Protein 6F9W (pdb70)

Structure (mmCIF, N/CA/C/O backbone):
data_6F9W
#
_entry.id   6F9W
#
_cell.length_a   64.890
_cell.length_b   64.890
_cell.length_c   61.670
_cell.angle_alpha   90.00
_cell.angle_beta   90.00
_cell.angle_gamma   90.00
#
_symmetry.space_group_name_H-M   'P 4 21 2'
#
loop_
_entity.id
_entity.type
_entity.pdbx_description
1 polymer 'Protein LSM14 homolog A'
2 polymer 'Eukaryotic translation initiation factor 4E transporter'
#
loop_
_atom_site.group_PDB
_atom_site.id
_atom_site.type_symbol
_atom_site.label_atom_id
_atom_site.label_alt_id
_atom_site.label_comp_id
_atom_site.label_asym_id
_atom_site.label_entity_id
_atom_site.label_seq_id
_atom_site.pdbx_PDB_ins_code
_atom_site.Cartn_x
_atom_site.Cartn_y
_atom_site.Cartn_z
_atom_site.occupancy
_atom_site.B_iso_or_equiv
_atom_site.auth_seq_id
_atom_site.auth_comp_id
_atom_site.auth_asym_id
_atom_site.auth_atom_id
_atom_site.pdbx_PDB_model_num
ATOM 1 N N . THR A 1 8 ? 19.820 14.738 2.988 1.00 81.63 5 THR A N 1
ATOM 2 C CA . THR A 1 8 ? 19.005 15.569 3.866 1.00 88.93 5 THR A CA 1
ATOM 3 C C . THR A 1 8 ? 18.951 14.974 5.278 1.00 79.47 5 THR A C 1
ATOM 4 O O . THR A 1 8 ? 18.865 13.755 5.432 1.00 80.16 5 THR A O 1
ATOM 14 N N . PRO A 1 9 ? 18.989 15.828 6.318 1.00 66.80 6 PRO A N 1
ATOM 15 C CA . PRO A 1 9 ? 18.996 15.286 7.682 1.00 61.80 6 PRO A CA 1
ATOM 16 C C . PRO A 1 9 ? 17.605 14.901 8.184 1.00 60.83 6 PRO A C 1
ATOM 17 O O . PRO A 1 9 ? 16.606 15.398 7.664 1.00 62.43 6 PRO A O 1
ATOM 28 N N . TYR A 1 10 ? 17.558 14.027 9.186 1.00 55.98 7 TYR A N 1
ATOM 29 C CA . TYR A 1 10 ? 16.308 13.652 9.841 1.00 55.15 7 TYR A CA 1
ATOM 30 C C . TYR A 1 10 ? 16.557 13.347 11.319 1.00 51.87 7 TYR A C 1
ATOM 31 O O . TYR A 1 10 ? 17.702 13.189 11.739 1.00 49.59 7 TYR A O 1
ATOM 49 N N . ILE A 1 11 ? 15.486 13.279 12.105 1.00 50.68 8 ILE A N 1
ATOM 50 C CA . ILE A 1 11 ? 15.595 12.951 13.524 1.00 48.31 8 ILE A CA 1
ATOM 51 C C . ILE A 1 11 ? 16.334 11.626 13.692 1.00 48.06 8 ILE A C 1
ATOM 52 O O . ILE A 1 11 ? 15.963 10.625 13.093 1.00 47.91 8 ILE A O 1
ATOM 68 N N . GLY A 1 12 ? 17.404 11.632 14.479 1.00 50.16 9 GLY A N 1
ATOM 69 C CA . GLY A 1 12 ? 18.134 10.411 14.772 1.00 51.31 9 GLY A CA 1
ATOM 70 C C . GLY A 1 12 ? 19.285 10.107 13.826 1.00 52.77 9 GLY A C 1
ATOM 71 O O . GLY A 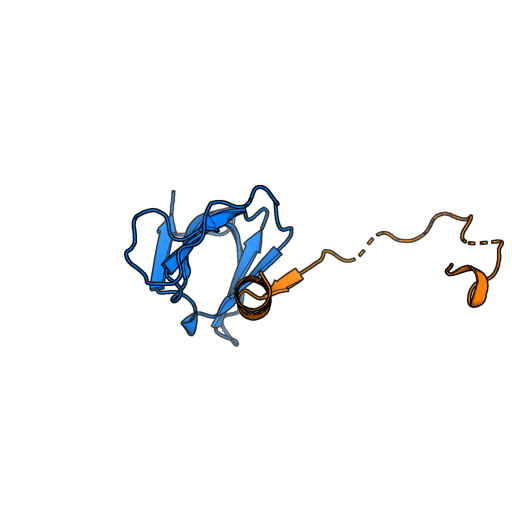1 12 ? 20.021 9.140 14.039 1.00 55.96 9 GLY A O 1
ATOM 75 N N . SER A 1 13 ? 19.449 10.920 12.786 1.00 45.18 10 SER A N 1
ATOM 76 C CA . SER A 1 13 ? 20.562 10.744 11.856 1.00 45.94 10 SER A CA 1
ATOM 77 C C . SER A 1 13 ? 21.870 11.205 12.488 1.00 52.81 10 SER A C 1
ATOM 78 O O . SER A 1 13 ? 21.870 11.990 13.436 1.00 42.68 10 SER A O 1
ATOM 86 N N . LYS A 1 14 ? 22.981 10.707 11.955 1.00 56.59 11 LYS A N 1
ATOM 87 C CA . LYS A 1 14 ? 24.304 11.071 12.445 1.00 61.77 11 LYS A CA 1
ATOM 88 C C . LYS A 1 14 ? 24.762 12.365 11.783 1.00 58.05 11 LYS A C 1
ATOM 89 O O . LYS A 1 14 ? 24.915 12.426 10.563 1.00 59.43 11 LYS A O 1
ATOM 108 N N . ILE A 1 15 ? 24.974 13.395 12.597 1.00 50.80 12 ILE A N 1
ATOM 109 C CA . ILE A 1 15 ? 25.313 14.725 12.098 1.00 45.76 12 ILE A CA 1
ATOM 110 C C . ILE A 1 15 ? 26.767 15.089 12.359 1.00 43.79 12 ILE A C 1
AT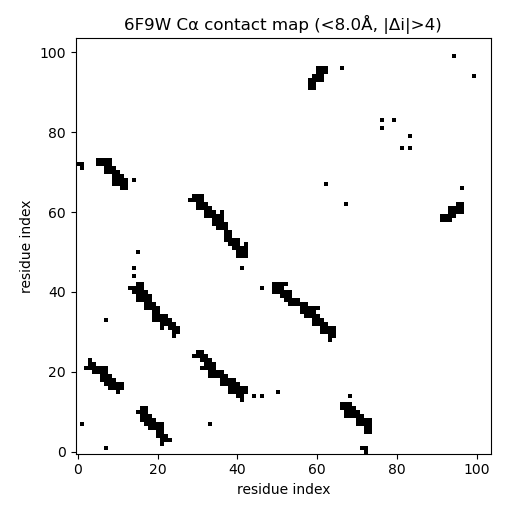OM 111 O O . ILE A 1 15 ? 27.271 14.905 13.464 1.00 44.46 12 ILE A O 1
ATOM 127 N N . SER A 1 16 ? 27.430 15.604 11.328 1.00 43.37 13 SER A N 1
ATOM 128 C CA . SER A 1 16 ? 28.740 16.230 11.477 1.00 43.06 13 SER A CA 1
ATOM 129 C C . SER A 1 16 ? 28.561 17.741 11.373 1.00 41.75 13 SER A C 1
ATOM 130 O O . SER A 1 16 ? 28.024 18.244 10.384 1.00 40.72 13 SER A O 1
ATOM 138 N N . LEU A 1 17 ? 29.004 18.457 12.401 1.00 41.62 14 LEU A N 1
ATOM 139 C CA . LEU A 1 17 ? 28.710 19.880 12.533 1.00 41.16 14 LEU A CA 1
ATOM 140 C C . LEU A 1 17 ? 29.962 20.678 12.871 1.00 40.03 14 LEU A C 1
ATOM 141 O O . LEU A 1 17 ? 30.573 20.474 13.919 1.00 38.57 14 LEU A O 1
ATOM 157 N N . ILE A 1 18 ? 30.330 21.591 11.974 1.00 39.02 15 ILE A N 1
ATOM 158 C CA . ILE A 1 18 ? 31.457 22.491 12.198 1.00 40.81 15 ILE A CA 1
ATOM 159 C C . ILE A 1 18 ? 30.965 23.854 12.686 1.00 38.85 15 ILE A C 1
ATOM 160 O O . ILE A 1 18 ? 30.218 24.545 11.990 1.00 36.47 15 ILE A O 1
ATOM 176 N N . SER A 1 19 ? 31.383 24.233 13.889 1.00 42.83 16 SER A N 1
ATOM 177 C CA . SER A 1 19 ? 31.014 25.523 14.454 1.00 44.30 16 SER A CA 1
ATOM 178 C C . SER A 1 19 ? 31.846 26.628 13.811 1.00 45.78 16 SER A C 1
ATOM 179 O O . SER A 1 19 ? 32.740 26.351 13.011 1.00 47.51 16 SER A O 1
ATOM 187 N N . LYS A 1 20 ? 31.554 27.878 14.162 1.00 42.42 17 LYS A N 1
ATOM 188 C CA . LYS A 1 20 ? 32.247 29.015 13.564 1.00 41.16 17 LYS A CA 1
ATOM 189 C C . LYS A 1 20 ? 33.662 29.162 14.118 1.00 38.29 17 LYS A C 1
ATOM 190 O O . LYS A 1 20 ? 34.466 29.933 13.591 1.00 39.27 17 LYS A O 1
ATOM 209 N N . ALA A 1 21 ? 33.962 28.422 15.182 1.00 34.00 18 ALA A N 1
ATOM 210 C CA . ALA A 1 21 ? 35.318 28.358 15.720 1.00 30.75 18 ALA A CA 1
ATOM 211 C C . ALA A 1 21 ? 36.108 27.233 15.043 1.00 34.87 18 ALA A C 1
ATOM 212 O O . ALA A 1 21 ? 37.175 26.841 15.514 1.00 34.91 18 ALA A O 1
ATOM 219 N N . GLU A 1 22 ? 35.558 26.719 13.943 1.00 41.20 19 GLU A N 1
ATOM 220 C CA . GLU A 1 22 ? 36.184 25.674 13.132 1.00 43.52 19 GLU A CA 1
ATOM 221 C C . GLU A 1 22 ? 36.269 24.327 13.848 1.00 41.72 19 GLU A C 1
ATOM 222 O O . GLU A 1 22 ? 36.954 23.421 13.378 1.00 40.63 19 GLU A O 1
ATOM 234 N N . ILE A 1 23 ? 35.568 24.194 14.970 1.00 40.09 20 ILE A N 1
ATOM 235 C CA . ILE A 1 23 ? 35.554 22.943 15.724 1.00 39.67 20 ILE A CA 1
ATOM 236 C C . ILE A 1 23 ? 34.432 22.032 15.223 1.00 37.71 20 ILE A C 1
ATOM 237 O O . ILE A 1 23 ? 33.289 22.464 15.073 1.00 36.72 20 ILE A O 1
ATOM 253 N N . ARG A 1 24 ? 34.767 20.769 14.972 1.00 37.08 21 ARG A N 1
ATOM 254 C CA . ARG A 1 24 ? 33.822 19.815 14.395 1.00 39.35 21 ARG A CA 1
ATOM 255 C C . ARG A 1 24 ? 33.252 18.871 15.449 1.00 41.29 21 ARG A C 1
ATOM 256 O O . ARG A 1 24 ? 33.986 18.334 16.280 1.00 38.64 21 ARG A O 1
ATOM 277 N N . TYR A 1 25 ? 31.935 18.677 15.400 1.00 46.51 22 TYR A N 1
ATOM 278 C CA . TYR A 1 25 ? 31.227 17.816 16.343 1.00 46.96 22 TYR A CA 1
ATOM 279 C C . TYR A 1 25 ? 30.479 16.709 15.605 1.00 46.52 22 TYR A C 1
ATOM 280 O O . TYR A 1 25 ? 29.912 16.945 14.539 1.00 45.65 22 TYR A O 1
ATOM 298 N N . GLU A 1 26 ? 30.493 15.504 16.168 1.00 46.48 23 GLU A N 1
ATOM 299 C CA . GLU A 1 26 ? 29.653 14.411 15.679 1.00 45.93 23 GLU A CA 1
ATOM 300 C C . GLU A 1 26 ? 28.673 13.989 16.755 1.00 41.51 23 GLU A C 1
ATOM 301 O O . GLU A 1 26 ? 29.070 13.702 17.879 1.00 39.24 23 GLU A O 1
ATOM 313 N N . GLY A 1 27 ? 27.393 13.947 16.403 1.00 40.44 24 GLY A N 1
ATOM 314 C CA . GLY A 1 27 ? 26.356 13.542 17.335 1.00 39.75 24 GLY A CA 1
ATOM 315 C C . GLY A 1 27 ? 25.086 13.115 16.622 1.00 38.74 24 GLY A C 1
ATOM 316 O O . GLY A 1 27 ? 24.970 13.257 15.405 1.00 35.94 24 GLY A O 1
ATOM 320 N N . ILE A 1 28 ? 24.137 12.581 17.384 1.00 43.15 25 ILE A N 1
ATOM 321 C CA . ILE A 1 28 ? 22.835 12.202 16.846 1.00 47.23 25 ILE A CA 1
ATOM 322 C C . ILE A 1 28 ? 21.867 13.381 16.924 1.00 48.33 25 ILE A C 1
ATOM 323 O O . ILE A 1 28 ? 21.739 14.016 17.971 1.00 47.51 25 ILE A O 1
ATOM 339 N N . LEU A 1 29 ? 21.182 13.668 15.820 1.00 48.70 26 LEU A N 1
ATOM 340 C CA . LEU A 1 29 ? 20.191 14.739 15.801 1.00 48.75 26 LEU A CA 1
ATOM 341 C C . LEU A 1 29 ? 18.980 14.340 16.638 1.00 49.56 26 LEU A C 1
ATOM 342 O O . LEU A 1 29 ? 18.184 13.492 16.236 1.00 51.77 26 LEU A O 1
ATOM 358 N N . TYR A 1 30 ? 18.855 14.959 17.806 1.00 47.17 27 TYR A N 1
ATOM 359 C CA . TYR A 1 30 ? 17.809 14.616 18.764 1.00 47.74 27 TYR A CA 1
ATOM 360 C C . TYR A 1 30 ? 16.509 15.341 18.421 1.00 48.03 27 TYR A C 1
ATOM 361 O O . TYR A 1 30 ? 15.454 14.714 18.304 1.00 49.02 27 TYR A O 1
ATOM 379 N N . THR A 1 31 ? 16.592 16.659 18.256 1.00 44.73 28 THR A N 1
ATOM 380 C CA . THR A 1 31 ? 15.445 17.452 17.821 1.00 44.27 28 THR A CA 1
ATOM 381 C C . THR A 1 31 ? 15.838 18.878 17.441 1.00 43.90 28 THR A C 1
ATOM 382 O O . THR A 1 31 ? 17.009 19.254 17.493 1.00 41.24 28 THR A O 1
ATOM 393 N N . ILE A 1 32 ? 14.835 19.667 17.072 1.00 49.56 29 ILE A N 1
ATOM 394 C CA . ILE A 1 32 ? 15.036 21.044 16.639 1.00 55.27 29 ILE A CA 1
ATOM 395 C C . ILE A 1 32 ? 13.990 21.950 17.277 1.00 58.24 29 ILE A C 1
ATOM 396 O O . ILE A 1 32 ? 12.864 21.529 17.542 1.00 61.74 29 ILE A O 1
ATOM 412 N N . ASP A 1 33 ? 14.384 23.193 17.533 1.00 54.58 30 ASP A N 1
ATOM 413 C CA . ASP A 1 33 ? 13.478 24.219 18.040 1.00 54.90 30 ASP A CA 1
ATOM 414 C C . ASP A 1 33 ? 13.453 25.375 17.046 1.00 57.89 30 ASP A C 1
ATOM 415 O O . ASP A 1 33 ? 14.332 26.237 17.057 1.00 57.03 30 ASP A O 1
ATOM 424 N N . THR A 1 34 ? 12.439 25.383 16.188 1.00 62.78 31 THR A N 1
ATOM 425 C CA . THR A 1 34 ? 12.358 26.349 15.100 1.00 67.45 31 THR A CA 1
ATOM 426 C C . THR A 1 34 ? 12.142 27.770 15.612 1.00 71.64 31 THR A C 1
ATOM 427 O O . THR A 1 34 ? 12.479 28.740 14.932 1.00 69.22 31 THR A O 1
ATOM 438 N N . GLU A 1 35 ? 11.582 27.891 16.811 1.00 77.64 32 GLU A N 1
ATOM 439 C CA . GLU A 1 35 ? 11.263 29.197 17.372 1.00 84.01 32 GLU A CA 1
ATOM 440 C C . GLU A 1 35 ? 12.523 29.954 17.773 1.00 81.24 32 GLU A C 1
ATOM 441 O O . GLU A 1 35 ? 12.648 31.149 17.505 1.00 82.50 32 GLU A O 1
ATOM 453 N N . ASN A 1 36 ? 13.451 29.252 18.416 1.00 81.13 33 ASN A N 1
ATOM 454 C CA . ASN A 1 36 ? 14.701 29.853 18.870 1.00 76.66 33 ASN A CA 1
ATOM 455 C C . ASN A 1 36 ? 15.870 29.539 17.942 1.00 69.98 33 ASN A C 1
ATOM 456 O O . ASN A 1 36 ? 17.002 29.947 18.206 1.00 70.94 33 ASN A O 1
ATOM 467 N N . SER A 1 37 ? 15.589 28.826 16.854 1.00 62.96 34 SER A N 1
ATOM 468 C CA . SER A 1 37 ? 16.615 28.432 15.891 1.00 57.95 34 SER A CA 1
ATOM 469 C C . SER A 1 37 ? 17.762 27.689 16.575 1.00 54.87 34 SER A C 1
ATOM 470 O O . SER A 1 37 ? 18.934 27.988 16.335 1.00 54.88 34 SER A O 1
ATOM 478 N N . THR A 1 38 ? 17.416 26.730 17.430 1.00 51.32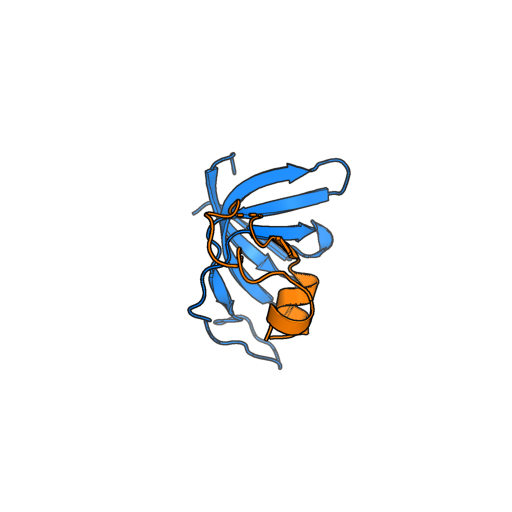 35 THR A N 1
ATOM 479 C CA . THR A 1 38 ? 18.414 25.920 18.120 1.00 48.70 35 THR A CA 1
ATOM 480 C C . THR A 1 38 ? 18.329 24.450 17.719 1.00 48.16 35 THR A C 1
ATOM 481 O O . THR A 1 38 ? 17.278 23.958 17.300 1.00 46.91 35 THR A O 1
ATOM 492 N N . VAL A 1 39 ? 19.452 23.758 17.868 1.00 49.08 36 VAL A N 1
ATOM 493 C CA . VAL A 1 39 ? 19.597 22.379 17.426 1.00 47.09 36 VAL A CA 1
ATOM 494 C C . VAL A 1 39 ? 20.220 21.553 18.537 1.00 45.95 36 VAL A C 1
ATOM 495 O O . VAL A 1 39 ? 21.250 21.933 19.092 1.00 44.81 36 VAL A O 1
ATOM 508 N N . ALA A 1 40 ? 19.591 20.427 18.860 1.00 44.09 37 ALA A N 1
ATOM 509 C CA . ALA A 1 40 ? 20.083 19.545 19.913 1.00 42.91 37 ALA A CA 1
ATOM 510 C C . ALA A 1 40 ? 20.694 18.278 19.329 1.00 45.02 37 ALA A C 1
ATOM 511 O O . ALA A 1 40 ? 20.025 17.527 18.618 1.00 47.69 37 ALA A O 1
ATOM 518 N N . LEU A 1 41 ? 21.971 18.058 19.626 1.00 42.73 38 LEU A N 1
ATOM 519 C CA . LEU A 1 41 ? 22.642 16.806 19.292 1.00 42.99 38 LEU A CA 1
ATOM 520 C C . LEU A 1 41 ? 22.846 15.985 20.560 1.00 40.15 38 LEU A C 1
ATOM 521 O O . LEU A 1 41 ? 23.015 16.541 21.643 1.00 36.90 38 LEU A O 1
ATOM 537 N N . ALA A 1 42 ? 22.821 14.662 20.418 1.00 41.82 39 ALA A N 1
ATOM 538 C CA . ALA A 1 42 ? 22.999 13.754 21.551 1.00 40.98 39 ALA A CA 1
ATOM 539 C C . ALA A 1 42 ? 24.191 12.832 21.320 1.00 44.12 39 ALA A C 1
ATOM 540 O O . ALA A 1 42 ? 24.558 12.567 20.175 1.00 45.74 39 ALA A O 1
ATOM 547 N N . LYS A 1 43 ? 24.780 12.344 22.412 1.00 69.65 40 LYS A N 1
ATOM 548 C CA . LYS A 1 43 ? 25.986 11.517 22.356 1.00 72.05 40 LYS A CA 1
ATOM 549 C C . LYS A 1 43 ? 27.028 12.168 21.445 1.00 65.74 40 LYS A C 1
ATOM 550 O O . LYS A 1 43 ? 27.458 11.587 20.445 1.00 68.93 40 LYS A O 1
ATOM 569 N N . VAL A 1 44 ? 27.429 13.382 21.807 1.00 58.88 41 VAL A N 1
ATOM 570 C CA . VAL A 1 44 ? 28.280 14.198 20.952 1.00 51.17 41 VAL A CA 1
ATOM 571 C C . VAL A 1 44 ? 29.740 14.130 21.380 1.00 51.81 41 VAL A C 1
ATOM 572 O O . VAL A 1 44 ? 30.043 14.034 22.569 1.00 51.37 41 VAL A O 1
ATOM 585 N N . ARG A 1 45 ? 30.637 14.176 20.400 1.00 53.04 42 ARG A N 1
ATOM 586 C CA . ARG A 1 45 ? 32.073 14.219 20.659 1.00 57.54 42 ARG A CA 1
ATOM 587 C C . ARG A 1 45 ? 32.719 15.364 19.883 1.00 50.46 42 ARG A C 1
ATOM 588 O O . ARG A 1 45 ? 32.336 15.650 18.749 1.00 45.26 42 ARG A O 1
ATOM 609 N N . SER A 1 46 ? 33.695 16.018 20.507 1.00 52.80 43 SER A N 1
ATOM 610 C CA . SER A 1 46 ? 34.400 17.139 19.888 1.00 51.96 43 SER A CA 1
ATOM 611 C C . SER A 1 46 ? 35.671 16.663 19.195 1.00 53.54 43 SER A C 1
ATOM 612 O O . SER A 1 46 ? 36.540 16.059 19.825 1.00 54.68 43 SER A O 1
ATOM 620 N N . PHE A 1 47 ? 35.776 16.944 17.899 1.00 53.11 44 PHE A N 1
ATOM 621 C CA . PHE A 1 47 ? 36.926 16.521 17.103 1.00 54.39 44 PHE A CA 1
ATOM 622 C C . PHE A 1 47 ? 37.967 17.626 16.945 1.00 48.92 44 PHE A C 1
ATOM 623 O O . PHE A 1 47 ? 39.034 17.403 16.376 1.00 48.47 44 PHE A O 1
ATOM 640 N N . GLY A 1 48 ? 37.655 18.814 17.452 1.00 46.47 45 GLY A N 1
ATOM 641 C CA . GLY A 1 48 ? 38.576 19.932 17.391 1.00 43.44 45 GLY A CA 1
ATOM 642 C C . GLY A 1 48 ? 38.654 20.562 16.013 1.00 41.89 45 GLY A C 1
ATOM 643 O O . GLY A 1 48 ? 37.768 20.373 15.180 1.00 40.13 45 GLY A O 1
ATOM 647 N N . THR A 1 49 ? 39.734 21.299 15.770 1.00 47.37 46 THR A N 1
ATOM 648 C CA . THR A 1 49 ? 39.881 22.085 14.547 1.00 48.58 46 THR A CA 1
ATOM 649 C C . THR A 1 49 ? 40.429 21.270 13.380 1.00 48.45 46 THR A C 1
ATOM 650 O O . THR A 1 49 ? 40.324 21.674 12.220 1.00 44.92 46 THR A O 1
ATOM 661 N N . GLU A 1 50 ? 41.009 20.120 13.704 1.00 51.92 47 GLU A N 1
ATOM 662 C CA . GLU A 1 50 ? 41.548 19.195 12.711 1.00 53.28 47 GLU A CA 1
ATOM 663 C C . GLU A 1 50 ? 42.456 19.876 11.675 1.00 53.94 47 GLU A C 1
ATOM 664 O O . GLU A 1 50 ? 43.534 20.356 12.025 1.00 52.37 47 GLU A O 1
ATOM 676 N N . ASP A 1 51 ? 42.028 19.911 10.413 1.00 56.31 48 ASP A N 1
ATOM 677 C CA . ASP A 1 51 ? 42.847 20.464 9.335 1.00 59.76 48 ASP A CA 1
ATOM 678 C C . ASP A 1 51 ? 42.374 21.842 8.873 1.00 60.92 48 ASP A C 1
ATOM 679 O O . ASP A 1 51 ? 42.884 22.374 7.886 1.00 62.95 48 ASP A O 1
ATOM 688 N N . ARG A 1 52 ? 41.407 22.416 9.584 1.00 58.36 49 ARG A N 1
ATOM 689 C CA . ARG A 1 52 ? 40.918 23.753 9.267 1.00 58.51 49 ARG A CA 1
ATOM 690 C C . ARG A 1 52 ? 41.846 24.800 9.894 1.00 64.06 49 ARG A C 1
ATOM 691 O O . ARG A 1 52 ? 41.974 24.853 11.117 1.00 62.06 49 ARG A O 1
ATOM 712 N N . PRO A 1 53 ? 42.507 25.628 9.061 1.00 76.66 50 PRO A N 1
ATOM 713 C CA . PRO A 1 53 ? 43.485 26.585 9.599 1.00 78.70 50 PRO A CA 1
ATOM 714 C C . PRO A 1 53 ? 42.910 27.550 10.633 1.00 74.53 50 PRO A C 1
ATOM 715 O O . PRO A 1 53 ? 41.774 28.008 10.503 1.00 76.03 50 PRO A O 1
ATOM 726 N N . THR A 1 54 ? 43.714 27.851 11.647 1.00 62.01 51 THR A N 1
ATOM 727 C CA . THR A 1 54 ? 43.312 28.731 12.737 1.00 54.12 51 THR A CA 1
ATOM 728 C C . THR A 1 54 ? 44.493 28.960 13.675 1.00 57.33 51 THR A C 1
ATOM 729 O O . THR A 1 54 ? 45.370 28.103 13.795 1.00 57.48 51 THR A O 1
ATOM 740 N N . ASP A 1 55 ? 44.513 30.114 14.337 1.00 60.92 52 ASP A N 1
ATOM 741 C CA . ASP A 1 55 ? 45.595 30.444 15.264 1.00 66.19 52 ASP A CA 1
ATOM 742 C C . ASP A 1 55 ? 45.249 30.020 16.691 1.00 70.21 52 ASP A C 1
ATOM 743 O O . ASP A 1 55 ? 45.900 30.434 17.650 1.00 70.91 52 ASP A O 1
ATOM 752 N N . ARG A 1 56 ? 44.229 29.178 16.817 1.00 72.92 53 ARG A N 1
ATOM 753 C CA . ARG A 1 56 ? 43.819 28.633 18.106 1.00 75.80 53 ARG A CA 1
ATOM 754 C C . ARG A 1 56 ? 43.385 27.187 17.899 1.00 71.58 53 ARG A C 1
ATOM 755 O O . ARG A 1 56 ? 42.207 26.860 18.031 1.00 69.76 53 ARG A O 1
ATOM 776 N N . PRO A 1 57 ? 44.345 26.315 17.553 1.00 68.44 54 PRO A N 1
ATOM 777 C CA . PRO A 1 57 ? 44.040 24.918 17.226 1.00 64.30 54 PRO A CA 1
ATOM 778 C C . PRO A 1 57 ? 43.512 24.129 18.416 1.00 58.26 54 PRO A C 1
ATOM 779 O O . PRO A 1 57 ? 43.925 24.372 19.551 1.00 57.11 54 PRO A O 1
ATOM 790 N N . ILE A 1 58 ? 42.604 23.199 18.144 1.00 55.71 55 ILE A N 1
ATOM 791 C CA . ILE A 1 58 ? 42.023 22.353 19.176 1.00 56.07 55 ILE A CA 1
ATOM 792 C C . ILE A 1 58 ? 42.146 20.888 18.760 1.00 58.01 55 ILE A C 1
ATOM 793 O O . ILE A 1 58 ? 41.749 20.525 17.652 1.00 55.61 55 ILE A O 1
ATOM 809 N N . PRO A 1 59 ? 42.706 20.041 19.638 1.00 63.13 56 PRO A N 1
ATOM 810 C CA . PRO A 1 59 ? 42.757 18.613 19.316 1.00 63.38 56 PRO A CA 1
ATOM 811 C C . PRO A 1 59 ? 41.478 17.892 19.735 1.00 59.35 56 PRO A C 1
ATOM 812 O O . PRO A 1 59 ? 40.704 18.445 20.516 1.00 57.04 56 PRO A O 1
ATOM 823 N N . PRO A 1 60 ? 41.255 16.674 19.217 1.00 56.50 57 PRO A N 1
ATOM 824 C CA . PRO A 1 60 ? 40.098 15.870 19.631 1.00 56.30 57 PRO A CA 1
ATOM 825 C C . PRO A 1 60 ? 40.026 15.666 21.140 1.00 59.58 57 PRO A C 1
ATOM 826 O O . PRO A 1 60 ? 41.048 15.391 21.766 1.00 55.92 57 PRO A O 1
ATOM 837 N N . ARG A 1 61 ? 38.830 15.809 21.704 1.00 67.89 58 ARG A N 1
ATOM 838 C CA . ARG A 1 61 ? 38.590 15.535 23.118 1.00 78.09 58 ARG A CA 1
ATOM 839 C C . ARG A 1 61 ? 37.835 14.210 23.243 1.00 79.38 58 ARG A C 1
ATOM 840 O O . ARG A 1 61 ? 36.927 13.927 22.460 1.00 79.69 58 ARG A O 1
ATOM 861 N N . ASP A 1 62 ? 38.219 13.403 24.226 1.00 79.16 59 ASP A N 1
ATOM 862 C CA . ASP A 1 62 ? 37.679 12.055 24.370 1.00 78.91 59 ASP A CA 1
ATOM 863 C C . ASP A 1 62 ? 36.241 12.055 24.892 1.00 72.02 59 ASP A C 1
ATOM 864 O O . ASP A 1 62 ? 35.441 11.194 24.521 1.00 70.15 59 ASP A O 1
ATOM 873 N N . GLU A 1 63 ? 35.924 13.020 25.751 1.00 70.76 60 GLU A N 1
ATOM 874 C CA . GLU A 1 63 ? 34.643 13.058 26.460 1.00 70.38 60 GLU A CA 1
ATOM 875 C C . GLU A 1 63 ? 33.417 12.974 25.544 1.00 68.65 60 GLU A C 1
ATOM 876 O O . GLU A 1 63 ? 33.413 13.512 24.436 1.00 68.38 60 GLU A O 1
ATOM 888 N N . VAL A 1 64 ? 32.384 12.286 26.029 1.00 67.43 61 VAL A N 1
ATOM 889 C CA . VAL A 1 64 ? 31.106 12.169 25.327 1.00 63.63 61 VAL A CA 1
ATOM 890 C C . VAL A 1 64 ? 30.037 12.974 26.058 1.00 63.42 61 VAL A C 1
ATOM 891 O O . VAL A 1 64 ? 29.756 12.727 27.231 1.00 65.21 61 VAL A O 1
ATOM 904 N N . PHE A 1 65 ? 29.435 13.927 25.355 1.00 61.36 62 PHE A N 1
ATOM 905 C CA . PHE A 1 65 ? 28.456 14.825 25.955 1.00 60.57 62 PHE A CA 1
ATOM 906 C C . PHE A 1 65 ? 27.037 14.311 25.733 1.00 62.86 62 PHE A C 1
ATOM 907 O O . PHE A 1 65 ? 26.693 13.860 24.642 1.00 62.06 62 PHE A O 1
ATOM 924 N N . GLU A 1 66 ? 26.227 14.376 26.785 1.00 67.29 63 GLU A N 1
ATOM 925 C CA . GLU A 1 66 ? 24.857 13.878 26.747 1.00 68.72 63 GLU A CA 1
ATOM 926 C C . GLU A 1 66 ? 24.018 14.671 25.751 1.00 64.53 63 GLU A C 1
ATOM 927 O O . GLU A 1 66 ? 23.332 14.097 24.907 1.00 65.34 63 GLU A O 1
ATOM 939 N N . TYR A 1 67 ? 24.087 15.993 25.857 1.00 58.40 64 TYR A N 1
ATOM 940 C CA . TYR A 1 67 ? 23.413 16.887 24.922 1.00 53.51 64 TYR A CA 1
ATOM 941 C C . TYR A 1 67 ? 24.245 18.145 24.692 1.00 49.87 64 TYR A C 1
ATOM 942 O O . TYR A 1 67 ? 24.808 18.702 25.634 1.00 49.28 64 TYR A O 1
ATOM 960 N N . ILE A 1 68 ? 24.330 18.577 23.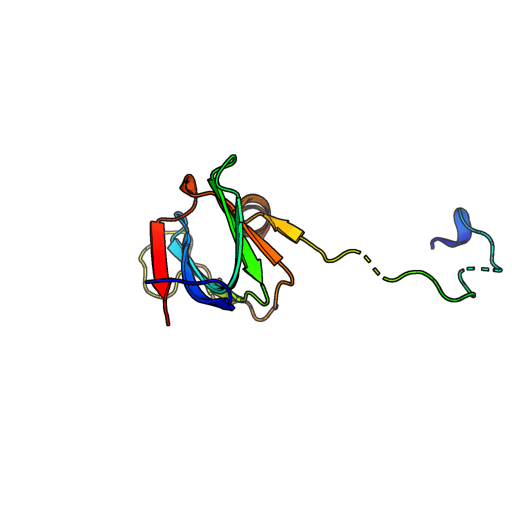437 1.00 47.33 65 ILE A N 1
ATOM 961 C CA . ILE A 1 68 ? 24.925 19.868 23.107 1.00 44.05 65 ILE A CA 1
ATOM 962 C C . ILE A 1 68 ? 23.961 20.665 22.237 1.00 42.50 65 ILE A C 1
ATOM 963 O O . ILE A 1 68 ? 23.485 20.171 21.218 1.00 40.08 65 ILE A O 1
ATOM 979 N N . ILE A 1 69 ? 23.688 21.901 22.649 1.00 44.36 66 ILE A N 1
ATOM 980 C CA . ILE A 1 69 ? 22.712 22.754 21.975 1.00 43.41 66 ILE A CA 1
ATOM 981 C C . ILE A 1 69 ? 23.403 23.816 21.121 1.00 38.98 66 ILE A C 1
ATOM 982 O O . ILE A 1 69 ? 24.143 24.651 21.638 1.00 37.20 66 ILE A O 1
ATOM 998 N N . PHE A 1 70 ? 23.148 23.779 19.816 1.00 38.23 67 PHE A N 1
ATOM 999 C CA . PHE A 1 70 ? 23.702 24.754 18.879 1.00 38.56 67 PHE A CA 1
ATOM 1000 C C . PHE A 1 70 ? 22.625 25.716 18.407 1.00 40.76 67 PHE A C 1
ATOM 1001 O O . PHE A 1 70 ? 21.486 25.314 18.191 1.00 41.00 67 PHE A O 1
ATOM 1018 N N . ARG A 1 71 ? 22.985 26.985 18.245 1.00 44.45 68 ARG A N 1
ATOM 1019 C CA . ARG A 1 71 ? 22.138 27.925 17.523 1.00 45.50 68 ARG A CA 1
ATOM 1020 C C . ARG A 1 71 ? 22.516 27.845 16.053 1.00 45.90 68 ARG A C 1
ATOM 1021 O O . ARG A 1 71 ? 23.610 27.394 15.719 1.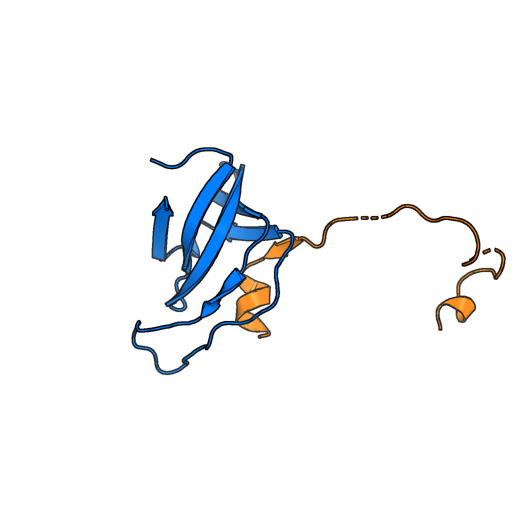00 48.84 68 ARG A O 1
ATOM 1042 N N . GLY A 1 72 ? 21.620 28.277 15.176 1.00 41.85 69 GLY A N 1
ATOM 1043 C CA . GLY A 1 72 ? 21.921 28.309 13.756 1.00 41.94 69 GLY A CA 1
ATOM 1044 C C . GLY A 1 72 ? 23.087 29.233 13.440 1.00 43.69 69 GLY A C 1
ATOM 1045 O O . GLY A 1 72 ? 23.823 29.015 12.477 1.00 42.98 69 GLY A O 1
ATOM 1049 N N . SER A 1 73 ? 23.256 30.270 14.255 1.00 47.34 70 SER A N 1
ATOM 1050 C CA . SER A 1 73 ? 24.311 31.254 14.034 1.00 48.12 70 SER A CA 1
ATOM 1051 C C . SER A 1 73 ? 25.666 30.743 14.523 1.00 48.75 70 SER A C 1
ATOM 1052 O O . SER A 1 73 ? 26.690 31.400 14.326 1.00 49.55 70 SER A O 1
ATOM 1060 N N . ASP A 1 74 ? 25.665 29.577 15.164 1.00 48.15 71 ASP A N 1
ATOM 1061 C CA . ASP A 1 74 ? 26.899 28.934 15.602 1.00 47.45 71 ASP A CA 1
ATOM 1062 C C . ASP A 1 74 ? 27.435 28.000 14.518 1.00 42.09 71 ASP A C 1
ATOM 1063 O O . ASP A 1 74 ? 28.584 27.562 14.577 1.00 42.94 71 ASP A O 1
ATOM 1072 N N . ILE A 1 75 ? 26.596 27.708 13.527 1.00 35.49 72 ILE A N 1
ATOM 1073 C CA . ILE A 1 75 ? 26.881 26.667 12.546 1.00 35.65 72 ILE A CA 1
ATOM 1074 C C . ILE A 1 75 ? 27.531 27.210 11.278 1.00 40.79 72 ILE A C 1
ATOM 1075 O O . ILE A 1 75 ? 26.917 27.970 10.530 1.00 42.26 72 ILE A O 1
ATOM 1091 N N . LYS A 1 76 ? 28.768 26.790 11.032 1.00 44.07 73 LYS A N 1
ATOM 1092 C CA . LYS A 1 76 ? 29.464 27.121 9.796 1.00 47.81 73 LYS A CA 1
ATOM 1093 C C . LYS A 1 76 ? 29.060 26.127 8.717 1.00 52.12 73 LYS A C 1
ATOM 1094 O O . LYS A 1 76 ? 28.921 26.486 7.549 1.00 53.34 73 LYS A O 1
ATOM 1113 N N . ASP A 1 77 ? 28.866 24.875 9.121 1.00 55.21 74 ASP A N 1
ATOM 1114 C CA . ASP A 1 77 ? 28.486 23.817 8.191 1.00 59.24 74 ASP A CA 1
ATOM 1115 C C . ASP A 1 77 ? 27.864 22.627 8.920 1.00 55.52 74 ASP A C 1
ATOM 1116 O O . ASP A 1 77 ? 28.213 22.334 10.064 1.00 51.98 74 ASP A O 1
ATOM 1125 N N . LEU A 1 78 ? 26.945 21.947 8.241 1.00 56.59 75 LEU A N 1
ATOM 1126 C CA . LEU A 1 78 ? 26.226 20.816 8.820 1.00 57.15 75 LEU A CA 1
ATOM 1127 C C . LEU A 1 78 ? 25.902 19.782 7.746 1.00 58.28 75 LEU A C 1
ATOM 1128 O O . LEU A 1 78 ? 25.220 20.089 6.770 1.00 60.53 75 LEU A O 1
ATOM 1144 N N . THR A 1 79 ? 26.395 18.559 7.929 1.00 56.31 76 THR A N 1
ATOM 1145 C CA . THR A 1 79 ? 26.192 17.490 6.953 1.00 56.35 76 THR A CA 1
ATOM 1146 C C . THR A 1 79 ? 25.826 16.170 7.632 1.00 57.34 76 THR A C 1
ATOM 1147 O O . THR A 1 79 ? 26.177 15.936 8.788 1.00 55.71 76 THR A O 1
ATOM 1158 N N . VAL A 1 80 ? 25.115 15.315 6.903 1.00 60.03 77 VAL A N 1
ATOM 1159 C CA . VAL A 1 80 ? 24.788 13.977 7.383 1.00 64.47 77 VAL A CA 1
ATOM 1160 C C . VAL A 1 80 ? 25.965 13.047 7.110 1.00 69.10 77 VAL A C 1
ATOM 1161 O O . VAL A 1 80 ? 26.753 13.291 6.196 1.00 70.77 77 VAL A O 1
ATOM 1174 N N . CYS A 1 81 ? 26.084 11.986 7.904 1.00 72.26 78 CYS A N 1
ATOM 1175 C CA . CYS A 1 81 ? 27.151 11.003 7.728 1.00 74.97 78 CYS A CA 1
ATOM 1176 C C . CYS A 1 81 ? 26.608 9.720 7.106 1.00 74.20 78 CYS A C 1
ATOM 1177 O O . CYS A 1 81 ? 25.604 9.171 7.562 1.00 72.85 78 CYS A O 1
ATOM 1185 N N . GLY B 2 6 ? 30.477 16.016 52.908 1.00 79.31 954 GLY B N 1
ATOM 1186 C CA . GLY B 2 6 ? 30.487 17.365 52.371 1.00 76.86 954 GLY B CA 1
ATOM 1187 C C . GLY B 2 6 ? 29.100 17.978 52.375 1.00 72.67 954 GLY B C 1
ATOM 1188 O O . GLY B 2 6 ? 28.892 19.063 52.917 1.00 73.66 954 GLY B O 1
ATOM 1191 N N . LEU B 2 7 ? 28.151 17.276 51.764 1.00 67.78 955 LEU B N 1
ATOM 1192 C CA . LEU B 2 7 ? 26.763 17.721 51.723 1.00 60.79 955 LEU B CA 1
ATOM 1193 C C . LEU B 2 7 ? 26.035 17.441 53.039 1.00 63.58 955 LEU B C 1
ATOM 1194 O O . LEU B 2 7 ? 24.928 17.935 53.255 1.00 59.17 955 LEU B O 1
ATOM 1210 N N . ALA B 2 8 ? 26.654 16.648 53.910 1.00 74.91 956 ALA B N 1
ATOM 1211 C CA . ALA B 2 8 ? 26.058 16.306 55.199 1.00 76.95 956 ALA B CA 1
ATOM 1212 C C . ALA B 2 8 ? 25.819 17.553 56.051 1.00 79.51 956 ALA B C 1
ATOM 1213 O O . ALA B 2 8 ? 25.000 17.539 56.971 1.00 80.92 956 ALA B O 1
ATOM 1220 N N . LYS B 2 9 ? 26.543 18.624 55.739 1.00 79.14 957 LYS B N 1
ATOM 1221 C CA . LYS B 2 9 ? 26.412 19.892 56.450 1.00 78.04 957 LYS B CA 1
ATOM 1222 C C . LYS B 2 9 ? 25.007 20.482 56.302 1.00 70.76 957 LYS B C 1
ATOM 1223 O O . LYS B 2 9 ? 24.573 21.277 57.136 1.00 68.97 957 LYS B O 1
ATOM 1242 N N . TRP B 2 10 ? 24.304 20.085 55.243 1.00 68.76 958 TRP B N 1
ATOM 1243 C CA . TRP B 2 10 ? 23.006 20.672 54.910 1.00 66.51 958 TRP B CA 1
ATOM 1244 C C . TRP B 2 10 ? 21.863 19.656 54.898 1.00 67.16 958 TRP B C 1
ATOM 1245 O O . TRP B 2 10 ? 20.697 20.039 55.004 1.00 65.70 958 TRP B O 1
ATOM 1266 N N . PHE B 2 11 ? 22.192 18.373 54.763 1.00 65.92 959 PHE B N 1
ATOM 1267 C CA . PHE B 2 11 ? 21.177 17.328 54.607 1.00 65.97 959 PHE B CA 1
ATOM 1268 C C . PHE B 2 11 ? 21.294 16.237 55.666 1.00 73.07 959 PHE B C 1
ATOM 1269 O O . PHE B 2 11 ? 22.394 15.871 56.083 1.00 74.26 959 PHE B O 1
ATOM 1286 N N . GLY B 2 12 ? 20.146 15.717 56.088 1.00 75.87 960 GLY B N 1
ATOM 1287 C CA . GLY B 2 12 ? 20.097 14.678 57.101 1.00 84.14 960 GLY B CA 1
ATOM 1288 C C . GLY B 2 12 ? 20.809 13.413 56.665 1.00 94.01 960 GLY B C 1
ATOM 1289 O O . GLY B 2 12 ? 20.969 13.159 55.471 1.00 93.25 960 GLY B O 1
ATOM 1293 N N . SER B 2 13 ? 21.239 12.619 57.640 1.00 91.73 961 SER B N 1
ATOM 1294 C CA . SER B 2 13 ? 21.960 11.383 57.366 1.00 103.23 961 SER B CA 1
ATOM 1295 C C . SER B 2 13 ? 21.085 10.391 56.609 1.00 110.18 961 SER B C 1
ATOM 1296 O O . SER B 2 13 ? 21.545 9.727 55.681 1.00 110.78 961 SER B O 1
ATOM 1304 N N . ASP B 2 14 ? 19.821 10.300 57.010 1.00 122.45 962 ASP B N 1
ATOM 1305 C CA . ASP B 2 14 ? 18.882 9.364 56.402 1.00 127.74 962 ASP B CA 1
ATOM 1306 C C . ASP B 2 14 ? 18.650 9.677 54.926 1.00 123.60 962 ASP B C 1
ATOM 1307 O O . ASP B 2 14 ? 18.436 8.770 54.121 1.00 127.55 962 ASP B O 1
ATOM 1333 N N . LEU B 2 16 ? 20.769 11.159 52.704 1.00 83.58 964 LEU B N 1
ATOM 1334 C CA . LEU B 2 16 ? 21.932 10.808 51.896 1.00 83.94 964 LEU B CA 1
ATOM 1335 C C . LEU B 2 16 ? 22.010 9.304 51.642 1.00 90.95 964 LEU B C 1
ATOM 1336 O O . LEU B 2 16 ? 22.753 8.853 50.770 1.00 89.21 964 LEU B O 1
ATOM 1352 N N . GLN B 2 17 ? 21.240 8.536 52.407 1.00 100.38 965 GLN B N 1
ATOM 1353 C CA . GLN B 2 17 ? 21.288 7.079 52.341 1.00 108.09 965 GLN B CA 1
ATOM 1354 C C . GLN B 2 17 ? 20.258 6.491 51.379 1.00 107.29 965 GLN B C 1
ATOM 1355 O O . GLN B 2 17 ? 20.603 5.672 50.527 1.00 107.19 965 GLN B O 1
ATOM 1369 N N . GLN B 2 18 ? 18.999 6.904 51.512 1.00 105.81 966 GLN B N 1
ATOM 1370 C CA . GLN B 2 18 ? 17.921 6.307 50.727 1.00 105.88 966 GLN B CA 1
ATOM 1371 C C . GLN B 2 18 ? 18.099 6.579 49.234 1.00 96.20 966 GLN B C 1
ATOM 1372 O O . GLN B 2 18 ? 18.833 7.491 48.849 1.00 96.30 966 GLN B O 1
ATOM 1386 N N . PRO B 2 19 ? 17.427 5.780 48.385 1.00 77.57 967 PRO B N 1
ATOM 1387 C CA . PRO B 2 19 ? 17.553 5.963 46.934 1.00 70.34 967 PRO B CA 1
ATOM 1388 C C . PRO B 2 19 ? 17.016 7.312 46.483 1.00 65.64 967 PRO B C 1
ATOM 1389 O O . PRO B 2 19 ? 15.938 7.718 46.922 1.00 61.94 967 PRO B O 1
ATOM 1400 N N . LEU B 2 20 ? 17.764 7.988 45.616 1.00 71.66 968 LEU B N 1
ATOM 1401 C CA . LEU B 2 20 ? 17.410 9.325 45.151 1.00 65.56 968 LEU B CA 1
ATOM 1402 C C . LEU B 2 20 ? 17.037 9.304 43.669 1.00 60.73 968 LEU B C 1
ATOM 1403 O O . LEU B 2 20 ? 17.515 8.450 42.923 1.00 63.54 968 LEU B O 1
ATOM 1419 N N . PRO B 2 21 ? 16.174 10.240 43.236 1.00 50.69 969 PRO B N 1
ATOM 1420 C CA . PRO B 2 21 ? 15.890 10.363 41.802 1.00 49.05 969 PRO B CA 1
ATOM 1421 C C . PRO B 2 21 ? 17.148 10.666 40.993 1.00 51.80 969 PRO B C 1
ATOM 1422 O O . PRO B 2 21 ? 18.035 11.368 41.478 1.00 49.01 969 PRO B O 1
ATOM 1433 N N . SER B 2 22 ? 17.223 10.146 39.775 1.00 57.59 970 SER B N 1
ATOM 1434 C CA . SER B 2 22 ? 18.394 10.364 38.940 1.00 63.44 970 SER B CA 1
ATOM 1435 C C . SER B 2 22 ? 18.482 11.823 38.503 1.00 62.49 970 SER B C 1
ATOM 1436 O O . SER B 2 22 ? 17.466 12.474 38.254 1.00 60.61 970 SER B O 1
ATOM 1461 N N . PRO B 2 24 ? 18.901 15.167 36.360 1.00 72.03 972 PRO B N 1
ATOM 1462 C CA . PRO B 2 24 ? 18.522 15.467 34.976 1.00 72.05 972 PRO B CA 1
ATOM 1463 C C . PRO B 2 24 ? 19.734 15.452 34.051 1.00 69.77 972 PRO B C 1
ATOM 1464 O O . PRO B 2 24 ? 20.851 15.714 34.500 1.00 70.23 972 PRO B O 1
ATOM 1475 N N . ALA B 2 25 ? 19.512 15.142 32.779 1.00 59.44 973 ALA B N 1
ATOM 1476 C CA . ALA B 2 25 ? 20.597 15.060 31.810 1.00 59.03 973 ALA B CA 1
ATOM 1477 C C . ALA B 2 25 ? 21.318 16.397 31.691 1.00 59.42 973 ALA B C 1
ATOM 1478 O O . ALA B 2 25 ? 20.680 17.442 31.558 1.00 53.18 973 ALA B O 1
ATOM 1485 N N . LYS B 2 26 ? 22.646 16.365 31.745 1.00 73.84 974 LYS B N 1
ATOM 1486 C CA . LYS B 2 26 ? 23.417 17.592 31.614 1.00 77.26 974 LYS B CA 1
ATOM 1487 C C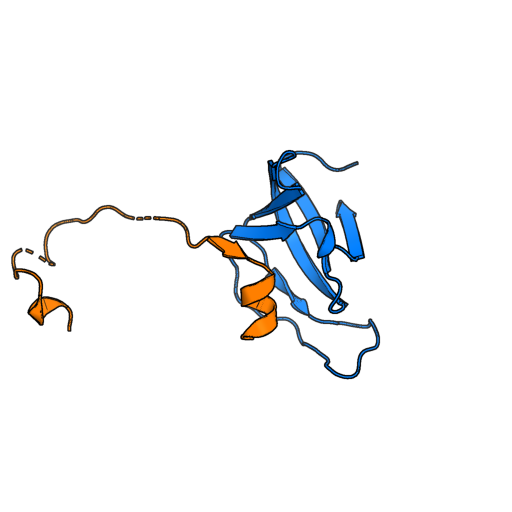 . LYS B 2 26 ? 23.333 18.072 30.171 1.00 72.63 974 LYS B C 1
ATOM 1488 O O . LYS B 2 26 ? 23.810 17.412 29.249 1.00 73.58 974 LYS B O 1
ATOM 1507 N N . VAL B 2 27 ? 22.684 19.217 29.992 1.00 65.65 975 VAL B N 1
ATOM 1508 C CA . VAL B 2 27 ? 22.491 19.809 28.678 1.00 61.80 975 VAL B CA 1
ATOM 1509 C C . VAL B 2 27 ? 23.332 21.067 28.560 1.00 58.83 975 VAL B C 1
ATOM 1510 O O . VAL B 2 27 ? 23.025 22.080 29.190 1.00 56.62 975 VAL B O 1
ATOM 1523 N N . ILE B 2 28 ? 24.381 21.010 27.746 1.00 58.02 976 ILE B N 1
ATOM 1524 C CA . ILE B 2 28 ? 25.303 22.134 27.624 1.00 54.97 976 ILE B CA 1
ATOM 1525 C C . ILE B 2 28 ? 25.160 22.835 26.278 1.00 53.25 976 ILE B C 1
ATOM 1526 O O . ILE B 2 28 ? 24.764 22.226 25.292 1.00 53.82 976 ILE B O 1
ATOM 1542 N N . SER B 2 29 ? 25.458 24.130 26.258 1.00 56.45 977 SER B N 1
ATOM 1543 C CA . SER B 2 29 ? 25.401 24.914 25.031 1.00 56.86 977 SER B CA 1
ATOM 1544 C C . SER B 2 29 ? 26.799 25.014 24.439 1.00 57.46 977 SER B C 1
ATOM 1545 O O . SER B 2 29 ? 27.792 24.974 25.164 1.00 56.81 977 SER B O 1
ATOM 1553 N N . VAL B 2 30 ? 26.870 25.142 23.120 1.00 41.43 978 VAL B N 1
ATOM 1554 C CA . VAL B 2 30 ? 28.146 25.178 22.420 1.00 42.76 978 VAL B CA 1
ATOM 1555 C C . VAL B 2 30 ? 28.959 26.404 22.846 1.00 49.89 978 VAL B C 1
ATOM 1556 O O . VAL B 2 30 ? 30.190 26.396 22.778 1.00 48.98 978 VAL B O 1
ATOM 1569 N N . ASP B 2 31 ? 28.264 27.448 23.296 1.00 57.68 979 ASP B N 1
ATOM 1570 C CA . ASP B 2 31 ? 28.921 28.647 23.810 1.00 64.91 979 ASP B CA 1
ATOM 1571 C C . ASP B 2 31 ? 29.819 28.299 24.989 1.00 65.69 979 ASP B C 1
ATOM 1572 O O . ASP B 2 31 ? 31.017 28.581 24.973 1.00 68.19 979 ASP B O 1
ATOM 1581 N N . GLU B 2 32 ? 29.229 27.686 26.012 1.00 63.73 980 GLU B N 1
ATOM 1582 C CA . GLU B 2 32 ? 29.968 27.331 27.219 1.00 64.13 980 GLU B CA 1
ATOM 1583 C C . GLU B 2 32 ? 31.065 26.320 26.906 1.00 58.22 980 GLU B C 1
ATOM 1584 O O . GLU B 2 32 ? 32.175 26.426 27.419 1.00 60.72 980 GLU B O 1
ATOM 1596 N N . LEU B 2 33 ? 30.760 25.348 2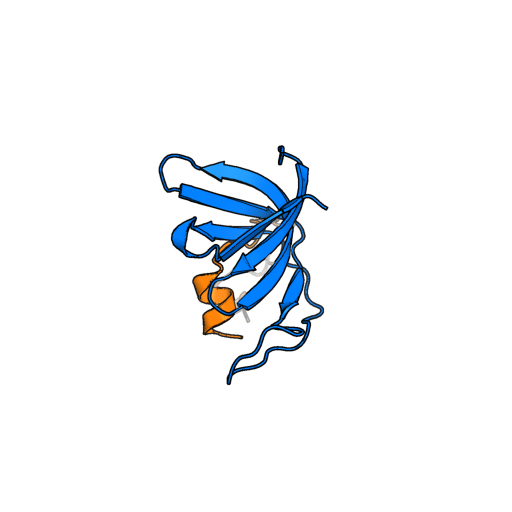6.054 1.00 50.50 981 LEU B N 1
ATOM 1597 C CA . LEU B 2 33 ? 31.713 24.288 25.755 1.00 50.26 981 LEU B CA 1
ATOM 1598 C C . LEU B 2 33 ? 32.992 24.841 25.114 1.00 51.37 981 LEU B C 1
ATOM 1599 O O . LEU B 2 33 ? 34.098 24.434 25.472 1.00 54.50 981 LEU B O 1
ATOM 1615 N N . GLU B 2 34 ? 32.838 25.776 24.181 1.00 49.66 982 GLU B N 1
ATOM 1616 C CA . GLU B 2 34 ? 33.979 26.348 23.466 1.00 52.06 982 GLU B CA 1
ATOM 1617 C C . GLU B 2 34 ? 34.685 27.430 24.282 1.00 57.46 982 GLU B C 1
ATOM 1618 O O . GLU B 2 34 ? 35.894 27.621 24.162 1.00 61.06 982 GLU B O 1
ATOM 1630 N N . TYR B 2 35 ? 33.924 28.128 25.116 1.00 54.98 983 TYR B N 1
ATOM 1631 C CA . TYR B 2 35 ? 34.456 29.230 25.908 1.00 58.66 983 TYR B CA 1
ATOM 1632 C C . TYR B 2 35 ? 35.384 28.736 27.013 1.00 70.68 983 TYR B C 1
ATOM 1633 O O . TYR B 2 35 ? 36.478 29.264 27.200 1.00 78.38 983 TYR B O 1
ATOM 1651 N N . ARG B 2 36 ? 34.939 27.714 27.737 1.00 83.21 984 ARG B N 1
ATOM 1652 C CA . ARG B 2 36 ? 35.704 27.163 28.851 1.00 89.69 984 ARG B CA 1
ATOM 1653 C C . ARG B 2 36 ? 36.895 26.360 28.338 1.00 96.33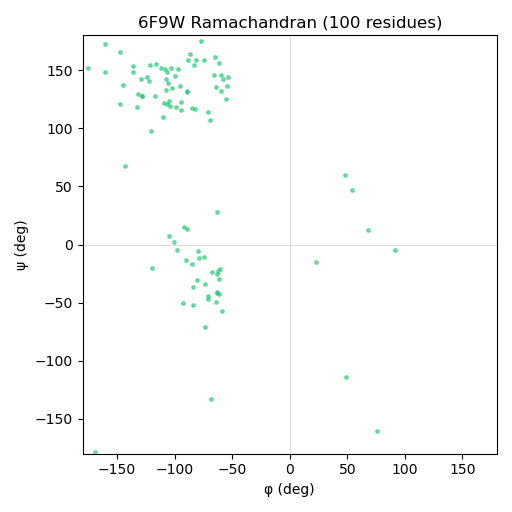 984 ARG B C 1
ATOM 1654 O O . ARG B 2 36 ? 38.043 26.780 28.473 1.00 98.49 984 ARG B O 1
ATOM 1675 N N . GLN B 2 37 ? 36.603 25.205 27.746 1.00 94.95 985 GLN B N 1
ATOM 1676 C CA . GLN B 2 37 ? 37.627 24.297 27.235 1.00 102.37 985 GLN B CA 1
ATOM 1677 C C . GLN B 2 37 ? 37.160 23.623 25.949 1.00 97.34 985 GLN B C 1
ATOM 1678 O O . GLN B 2 37 ? 37.535 24.027 24.849 1.00 95.29 985 GLN B O 1
#

B-factor: mean 68.23, std 22.97, range [24.17, 158.99]

Secondary structure (DSSP, 8-state):
---TT-EEEEEETTS-EEEEEEEEEETTTTEEEEEEEEEEESTTS--SS-------EEEEEEEEGGGEEEEEE-/-GGGTS-----S-------EEEHHHHHHH-

InterPro domains:
  IPR010920 LSM domain superfamily [SSF50182] (6-84)
  IPR019050 FDF domain [PF09532] (290-397)
  IPR019050 FDF domain [SM01199] (290-400)
  IPR025609 Lsm14-like, N-terminal [PF12701] (6-80)
  IPR025609 Lsm14-like, N-terminal [SM01271] (1-98)
  IPR025609 Lsm14-like, N-terminal [cd01736] (4-77)
  IPR025761 FFD box [PS51513] (361-377)
  IPR025762 DFDF domain [PS51512] (284-320)
  IPR025768 TFG box [PS51536] (380-400)
  IPR047575 Sm domain [PS52002] (1-81)

Radius of gyration: 17.25 Å; Cα contacts (8 Å, |Δi|>4): 193; chains: 2; bounding box: 34×25×54 Å

Nearest PDB structures (foldseek):
  6f9w-assembly1_A-2  TM=1.013E+00  e=1.127E-14  Homo sapiens
  2vxf-assembly1_A  TM=8.601E-01  e=3.738E-11  Danio rerio
  2vxe-assembly1_A  TM=8.191E-01  e=2.953E-09  Drosophila melanogaster
  2fb7-assembly1_A  TM=6.187E-01  e=1.108E-08  Danio rerio
  7bbl-assembly1_B  TM=8.400E-01  e=1.543E-03  Homo sapiens

CATH classification: 2.30.30.100

GO terms:
  GO:0072686 mitotic spindle (C, IDA)
  GO:0017148 negative regulation of translation (P, IMP)
  GO:0033962 P-body assembly (P, IMP)
  GO:0090307 mitotic spindle assembly (P, IMP)
  GO:0005515 protein binding (F, IPI)
  GO:0036464 cytoplasmic ribonucleoprotein granule (C, IDA)
  GO:0005829 cytosol (C, IDA)
  GO:0000932 P-body (C, IDA)
  GO:0005737 cytoplasm (C, IDA)
  GO:0010494 cytoplasmic stress granule (C, IDA)
  GO:0033962 P-body assembly (P, IDA)
  GO:0003723 RNA binding (F, HDA)

Solvent-accessible surface area: 7882 Å² total

Sequence (104 aa):
TPYIGSKISLISKAEIRYEGILYTIDTENSTVALAKVRSFGTEDRPTDRPIPPRDEVFEYIIFRGSDIKDLTVCGLAKWFGSDLQQPLPSPAKVISVDELEYRQ

Foldseek 3Di:
DDDQQFWKWFQFPQQKIKIFGFHDADPVQQKTKGAQMWIQWNPPPDDPDTDHTDPDTDGIDMGHPNGTPDMDTD/DCVVPDPPVVPDDDDDDDDDDDPCVVVVPD

Organism: Homo sapiens (NCBI:txid9606)